Protein AF-X0TNV7-F1 (afdb_monomer)

Mean predicted aligned error: 8.99 Å

Solvent-accessible surface area (backbone atoms only — not comparable to full-atom values): 4409 Å² total; per-residue (Å²): 135,57,71,63,57,57,49,51,49,50,50,52,30,57,73,72,67,36,68,56,40,61,68,44,49,68,56,52,52,52,48,27,64,71,69,67,49,50,74,65,56,48,51,49,56,47,50,51,53,34,53,53,52,50,51,54,49,52,50,51,49,49,56,64,69,59,60,67,81,73,80,75,82,81,128

pLDDT: mean 81.54, std 11.2, range [45.88, 91.88]

Organism: NCBI:txid412755

Struct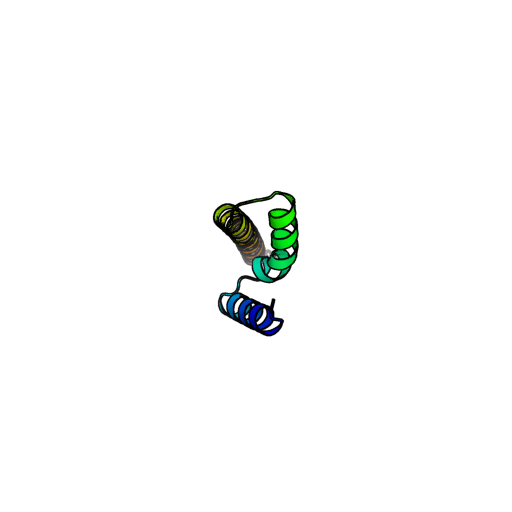ure (mmCIF, N/CA/C/O backbone):
data_AF-X0TNV7-F1
#
_entry.id   AF-X0TNV7-F1
#
loop_
_atom_site.group_PDB
_atom_site.id
_atom_site.type_symbol
_atom_site.label_atom_id
_atom_site.label_alt_id
_atom_site.label_comp_id
_atom_site.label_asym_id
_atom_site.label_entity_id
_atom_site.label_seq_id
_atom_site.pdbx_PDB_ins_code
_atom_site.Cartn_x
_atom_site.Cartn_y
_atom_site.Cartn_z
_atom_site.occupancy
_atom_site.B_iso_or_equiv
_atom_site.auth_seq_id
_atom_site.auth_comp_id
_atom_site.auth_asym_id
_atom_site.auth_atom_id
_atom_site.pdbx_PDB_model_num
ATOM 1 N N . MET A 1 1 ? -17.182 -3.080 12.788 1.00 50.56 1 MET A N 1
ATOM 2 C CA . MET A 1 1 ? -16.705 -1.867 12.092 1.00 50.56 1 MET A CA 1
ATOM 3 C C . MET A 1 1 ? -16.796 -2.132 10.606 1.00 50.56 1 MET A C 1
ATOM 5 O O . MET A 1 1 ? -16.551 -3.253 10.185 1.00 50.56 1 MET A O 1
ATOM 9 N N . SER A 1 2 ? -17.343 -1.178 9.876 1.00 55.28 2 SER A N 1
ATOM 10 C CA . SER A 1 2 ? -18.311 -1.395 8.803 1.00 55.28 2 SER A CA 1
ATOM 11 C C . SER A 1 2 ? -17.640 -1.914 7.533 1.00 55.28 2 SER A C 1
ATOM 13 O O . SER A 1 2 ? -16.693 -1.306 7.040 1.00 55.28 2 SER A O 1
ATOM 15 N N . ASP A 1 3 ? -18.156 -2.990 6.938 1.00 68.25 3 ASP A N 1
ATOM 16 C CA . ASP A 1 3 ? -17.660 -3.508 5.650 1.00 68.25 3 ASP A CA 1
ATOM 17 C C . ASP A 1 3 ? -17.628 -2.425 4.552 1.00 68.25 3 ASP A C 1
ATOM 19 O O . ASP A 1 3 ? -16.768 -2.436 3.670 1.00 68.25 3 ASP A O 1
ATOM 23 N N . ASN A 1 4 ? -18.517 -1.430 4.662 1.00 79.75 4 ASN A N 1
ATOM 24 C CA . ASN A 1 4 ? -18.549 -0.233 3.823 1.00 79.75 4 ASN A CA 1
ATOM 25 C C . ASN A 1 4 ? -17.301 0.660 3.971 1.00 79.75 4 ASN A C 1
ATOM 27 O O . ASN A 1 4 ? -16.767 1.127 2.968 1.00 79.75 4 ASN A O 1
ATOM 31 N N . GLU A 1 5 ? -16.798 0.868 5.190 1.00 81.81 5 GLU A N 1
ATOM 32 C CA . GLU A 1 5 ? -15.594 1.675 5.453 1.00 81.81 5 GLU A CA 1
ATOM 33 C C . GLU A 1 5 ? -14.356 0.993 4.859 1.00 81.81 5 GLU A C 1
ATOM 35 O O . GLU A 1 5 ? -13.535 1.634 4.202 1.00 81.81 5 GLU A O 1
ATOM 40 N N . ASN A 1 6 ? -14.274 -0.334 4.990 1.00 81.44 6 ASN A N 1
ATOM 41 C CA . ASN A 1 6 ? -13.228 -1.148 4.370 1.00 81.44 6 ASN A CA 1
ATOM 42 C C . ASN A 1 6 ? -13.278 -1.103 2.836 1.00 81.44 6 ASN A C 1
ATOM 44 O O . ASN A 1 6 ? -12.239 -1.044 2.171 1.00 81.44 6 ASN A O 1
ATOM 48 N N . LEU A 1 7 ? -14.478 -1.132 2.254 1.00 85.06 7 LEU A N 1
ATOM 49 C CA . LEU A 1 7 ? -14.662 -1.024 0.809 1.00 85.06 7 LEU A CA 1
ATOM 50 C C . LEU A 1 7 ? -14.237 0.358 0.295 1.00 85.06 7 LEU A C 1
ATOM 52 O O . LEU A 1 7 ? -13.506 0.453 -0.697 1.00 85.06 7 LEU A O 1
ATOM 56 N N . LEU A 1 8 ? -14.650 1.419 0.992 1.00 88.69 8 LEU A N 1
ATOM 57 C CA . LEU A 1 8 ? -14.304 2.795 0.656 1.00 88.69 8 LEU A CA 1
ATOM 58 C C . LEU A 1 8 ? -12.793 3.015 0.760 1.00 88.69 8 LEU A C 1
ATOM 60 O O . LEU A 1 8 ? -12.190 3.573 -0.157 1.00 88.69 8 LEU A O 1
ATOM 64 N N . LEU A 1 9 ? -12.156 2.501 1.813 1.00 85.50 9 LEU A N 1
ATOM 65 C CA . LEU A 1 9 ? -10.706 2.541 1.973 1.00 85.50 9 LEU A CA 1
ATOM 66 C C . LEU A 1 9 ? -9.995 1.832 0.812 1.00 85.50 9 LEU A C 1
ATOM 68 O O . LEU A 1 9 ? -9.120 2.411 0.171 1.00 85.50 9 LEU A O 1
ATOM 72 N N . LYS A 1 10 ? -10.415 0.611 0.460 1.00 85.25 10 LYS A N 1
ATOM 73 C CA . LYS A 1 10 ? -9.849 -0.135 -0.679 1.00 85.25 10 LYS A CA 1
ATOM 74 C C . LYS A 1 10 ? -10.018 0.600 -2.011 1.00 85.25 10 LYS A C 1
ATOM 76 O O . LYS A 1 10 ? -9.136 0.494 -2.867 1.00 85.25 10 LYS A O 1
ATOM 81 N N . SER A 1 11 ? -11.126 1.317 -2.200 1.00 88.19 11 SER A N 1
ATOM 82 C CA . SER A 1 11 ? -11.368 2.140 -3.391 1.00 88.19 11 SER A CA 1
ATOM 83 C C . SER A 1 11 ? -10.430 3.351 -3.441 1.00 88.19 11 SER A C 1
ATOM 85 O O . SER A 1 11 ? -9.746 3.556 -4.444 1.00 88.19 11 SER A O 1
ATOM 87 N N . ASN A 1 12 ? -10.296 4.080 -2.328 1.00 87.44 12 ASN A N 1
ATOM 88 C CA . ASN A 1 12 ? -9.370 5.211 -2.204 1.00 87.44 12 ASN A CA 1
ATOM 89 C C . ASN A 1 12 ? -7.913 4.785 -2.440 1.00 87.44 12 ASN A C 1
ATOM 91 O O . ASN A 1 12 ? -7.209 5.396 -3.242 1.00 87.44 12 ASN A O 1
ATOM 95 N N . LEU A 1 13 ? -7.469 3.681 -1.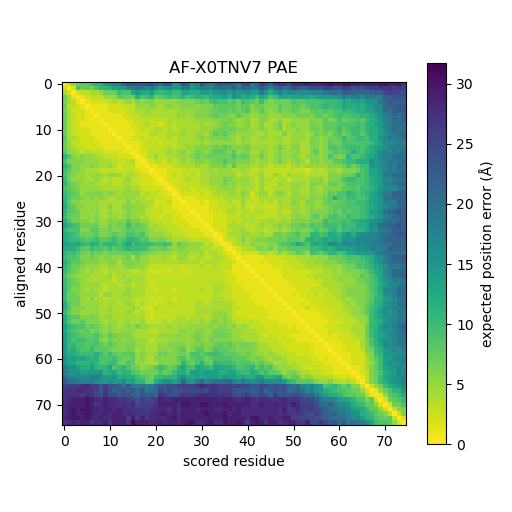828 1.00 87.31 13 LEU A N 1
ATOM 96 C CA . LEU A 1 13 ? -6.115 3.144 -2.025 1.00 87.31 13 LEU A CA 1
ATOM 97 C C . LEU A 1 13 ? -5.868 2.709 -3.477 1.00 87.31 13 LEU A C 1
ATOM 99 O O . LEU A 1 13 ? -4.765 2.871 -4.004 1.00 87.31 13 LEU A O 1
ATOM 103 N N . LYS A 1 14 ? -6.901 2.202 -4.164 1.00 86.62 14 LYS A N 1
ATOM 104 C CA . LYS A 1 14 ? -6.830 1.903 -5.601 1.00 86.6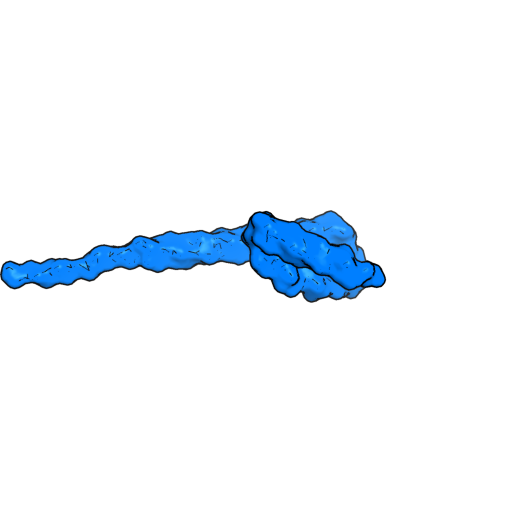2 14 LYS A CA 1
ATOM 105 C C . LYS A 1 14 ? -6.671 3.183 -6.428 1.00 86.62 14 LYS A C 1
ATOM 107 O O . LYS A 1 14 ? -5.838 3.200 -7.332 1.00 86.62 14 LYS A O 1
ATOM 112 N N . GLN A 1 15 ? -7.426 4.237 -6.118 1.00 87.19 15 GLN A N 1
ATOM 113 C CA . GLN A 1 15 ? -7.354 5.528 -6.810 1.00 87.19 15 GLN A CA 1
ATOM 114 C C . GLN A 1 15 ? -5.999 6.222 -6.607 1.00 87.19 15 GLN A C 1
ATOM 116 O O . GLN A 1 15 ? -5.427 6.741 -7.563 1.00 87.19 15 GLN A O 1
ATOM 121 N N . LEU A 1 16 ? -5.440 6.152 -5.397 1.00 86.25 16 LEU A N 1
ATOM 122 C CA . LEU A 1 16 ? -4.107 6.672 -5.070 1.00 86.25 16 LEU A CA 1
ATOM 123 C C . LEU A 1 16 ? -2.958 5.803 -5.610 1.00 86.25 16 LEU A C 1
ATOM 125 O O . LEU A 1 16 ? -1.797 6.197 -5.521 1.00 86.25 16 LEU A O 1
ATOM 129 N N . ARG A 1 17 ? -3.271 4.643 -6.206 1.00 83.19 17 ARG A N 1
ATOM 130 C CA . ARG A 1 17 ? -2.303 3.663 -6.725 1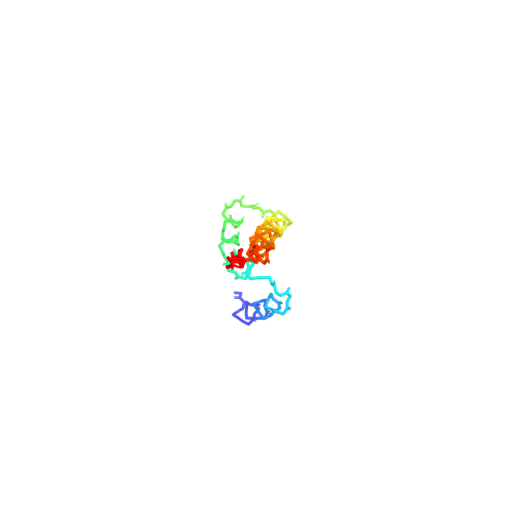.00 83.19 17 ARG A CA 1
ATOM 131 C C . ARG A 1 17 ? -1.327 3.180 -5.645 1.00 83.19 17 ARG A C 1
ATOM 133 O O . ARG A 1 17 ? -0.127 3.112 -5.901 1.00 83.19 17 ARG A O 1
ATOM 140 N N . LEU A 1 18 ? -1.862 2.813 -4.478 1.00 86.12 18 LEU A N 1
ATOM 141 C CA . LEU A 1 18 ? -1.120 2.282 -3.325 1.00 86.12 18 LEU A CA 1
ATOM 142 C C . LEU A 1 18 ? -1.435 0.783 -3.137 1.00 86.12 18 LEU A C 1
ATOM 144 O O . LEU A 1 18 ? -2.261 0.410 -2.294 1.00 86.12 18 LEU A O 1
ATOM 148 N N . PRO A 1 19 ? -0.892 -0.103 -3.996 1.00 85.25 19 PRO A N 1
ATOM 149 C CA . PRO A 1 19 ? -1.234 -1.521 -3.990 1.00 85.25 19 PRO A CA 1
ATOM 150 C C . PRO A 1 19 ? -0.713 -2.257 -2.752 1.00 85.25 19 PRO A C 1
ATOM 152 O O . PRO A 1 19 ? -1.380 -3.189 -2.304 1.00 85.25 19 PRO A O 1
ATOM 155 N N . THR A 1 20 ? 0.432 -1.854 -2.194 1.00 87.44 20 THR A N 1
ATOM 156 C CA . THR A 1 20 ? 1.024 -2.523 -1.030 1.00 87.44 20 THR A CA 1
ATOM 157 C C . THR A 1 20 ? 0.225 -2.195 0.222 1.00 87.44 20 THR A C 1
ATOM 159 O O . THR A 1 20 ? -0.181 -3.112 0.933 1.00 87.44 20 THR A O 1
ATOM 162 N N . MET A 1 21 ? -0.118 -0.918 0.431 1.00 86.88 21 MET A N 1
ATOM 163 C CA . MET A 1 21 ? -1.017 -0.506 1.514 1.00 86.88 21 MET A CA 1
ATOM 164 C C . MET A 1 21 ? -2.340 -1.269 1.475 1.00 86.88 21 MET A C 1
ATOM 166 O O . MET A 1 21 ? -2.832 -1.706 2.506 1.00 86.88 21 MET A O 1
ATOM 170 N N . LYS A 1 22 ? -2.925 -1.463 0.286 1.00 86.31 22 LYS A N 1
ATOM 171 C CA . LYS A 1 22 ? -4.214 -2.154 0.142 1.00 86.31 22 LYS A CA 1
ATOM 172 C C . LYS A 1 22 ? -4.173 -3.609 0.624 1.00 86.31 22 LYS A C 1
ATOM 174 O O . LYS A 1 22 ? -5.184 -4.103 1.122 1.00 86.31 22 LYS A O 1
ATOM 179 N N . VAL A 1 23 ? -3.053 -4.299 0.415 1.00 86.25 23 VAL A N 1
ATOM 180 C CA . VAL A 1 23 ? -2.886 -5.708 0.805 1.00 86.25 23 VAL A CA 1
ATOM 181 C C . VAL A 1 23 ? -2.475 -5.824 2.269 1.00 86.25 23 VAL A C 1
ATOM 183 O O . VAL A 1 23 ? -2.978 -6.701 2.964 1.00 86.25 23 VAL A O 1
ATOM 186 N N . GLU A 1 24 ? -1.602 -4.934 2.740 1.00 86.06 24 GLU A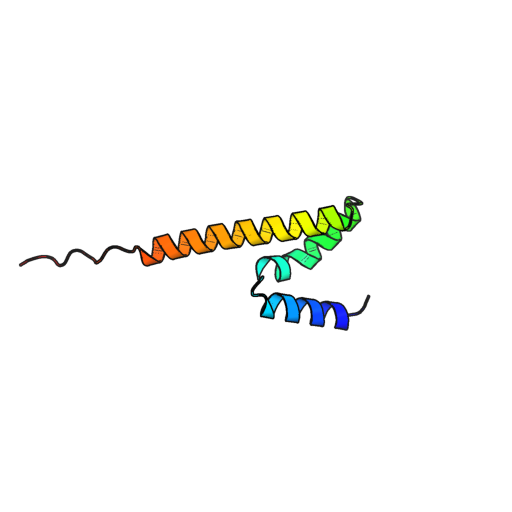 N 1
ATOM 187 C CA . GLU A 1 24 ? -1.017 -5.044 4.078 1.00 86.06 24 GLU A CA 1
ATOM 188 C C . GLU A 1 24 ? -1.769 -4.286 5.170 1.00 86.06 24 GLU A C 1
ATOM 190 O O . GLU A 1 24 ? -1.566 -4.579 6.342 1.00 86.06 24 GLU A O 1
ATOM 195 N N . TYR A 1 25 ? -2.709 -3.403 4.818 1.00 85.00 25 TYR A N 1
ATOM 196 C CA . TYR A 1 25 ? -3.560 -2.679 5.769 1.00 85.00 25 TYR A CA 1
ATOM 197 C C . TYR A 1 25 ? -4.177 -3.590 6.844 1.00 85.00 25 TYR A C 1
ATOM 199 O O . TYR A 1 25 ? -4.075 -3.278 8.029 1.00 85.00 25 TYR A O 1
ATOM 207 N N . ASP A 1 26 ? -4.786 -4.712 6.440 1.00 85.06 26 ASP A N 1
ATOM 208 C CA . ASP A 1 26 ? -5.504 -5.615 7.355 1.00 85.06 26 ASP A CA 1
ATOM 209 C C . ASP A 1 26 ? -4.550 -6.385 8.278 1.00 85.06 26 ASP A C 1
ATOM 211 O O . ASP A 1 26 ? -4.850 -6.589 9.454 1.00 85.06 26 ASP A O 1
ATOM 215 N N . LYS A 1 27 ? -3.378 -6.786 7.769 1.00 86.56 27 LYS A N 1
ATOM 216 C CA . LYS A 1 27 ? -2.376 -7.490 8.579 1.00 86.56 27 LYS A CA 1
ATOM 217 C C . LYS A 1 27 ? -1.713 -6.549 9.569 1.00 86.56 27 LYS A C 1
ATOM 219 O O . LYS A 1 27 ? -1.717 -6.837 10.762 1.00 86.56 27 LYS A O 1
ATOM 224 N N . LEU A 1 28 ? -1.248 -5.391 9.098 1.00 85.56 28 LEU A N 1
ATOM 225 C CA . LEU A 1 28 ? -0.651 -4.382 9.966 1.00 85.56 28 LEU A CA 1
ATOM 226 C C . LEU A 1 28 ? -1.651 -3.886 11.019 1.00 85.56 28 LEU A C 1
ATOM 228 O O . LEU A 1 28 ? -1.239 -3.534 12.115 1.00 85.56 28 LEU A O 1
ATOM 232 N N . ALA A 1 29 ? -2.954 -3.838 10.712 1.00 85.06 29 ALA A N 1
ATOM 233 C CA . ALA A 1 29 ? -3.961 -3.389 11.676 1.00 85.06 29 ALA A CA 1
ATOM 234 C C . ALA A 1 29 ? -4.116 -4.400 12.820 1.00 85.06 29 ALA A C 1
ATOM 236 O O . ALA A 1 29 ? -4.237 -4.012 13.982 1.00 85.06 29 ALA A O 1
ATOM 237 N N . LYS A 1 30 ? -4.055 -5.698 12.498 1.00 85.75 30 LYS A N 1
ATOM 238 C CA . LYS A 1 30 ? -4.035 -6.777 13.493 1.00 85.75 30 LYS A CA 1
ATOM 239 C C . LYS A 1 30 ? -2.754 -6.739 14.323 1.00 85.75 30 LYS A C 1
ATOM 241 O O . LYS A 1 30 ? -2.840 -6.782 15.543 1.00 85.75 30 LYS A O 1
ATOM 246 N N . GLU A 1 31 ? -1.596 -6.594 13.683 1.00 85.69 31 GLU A N 1
ATOM 247 C CA . GLU A 1 31 ? -0.300 -6.493 14.370 1.00 85.69 31 GLU A CA 1
ATOM 248 C C . GLU A 1 31 ? -0.229 -5.268 15.289 1.00 85.69 31 GLU A C 1
ATOM 250 O O . GLU A 1 31 ? 0.108 -5.409 16.459 1.00 85.69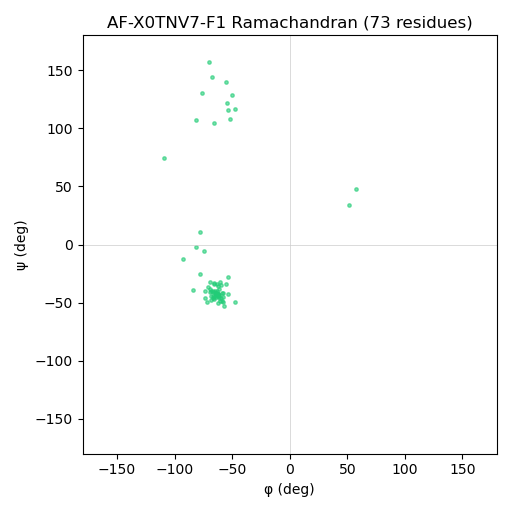 31 GLU A O 1
ATOM 255 N N . ALA A 1 32 ? -0.649 -4.091 14.818 1.00 85.62 32 ALA A N 1
ATOM 256 C CA . ALA A 1 32 ? -0.695 -2.872 15.625 1.00 85.62 32 ALA A CA 1
ATOM 257 C C . ALA A 1 32 ? -1.644 -3.004 16.823 1.00 85.62 32 ALA A C 1
ATOM 259 O O . ALA A 1 32 ? -1.326 -2.541 17.919 1.00 85.62 32 ALA A O 1
ATOM 260 N N . SER A 1 33 ? -2.784 -3.683 16.643 1.00 84.50 33 SER A N 1
ATOM 261 C CA . SER A 1 33 ? -3.687 -4.000 17.751 1.00 84.50 33 SER A CA 1
ATOM 262 C C . SER A 1 33 ? -3.061 -4.973 18.755 1.00 84.50 33 SER A C 1
ATOM 264 O O . SER A 1 33 ? -3.359 -4.872 19.942 1.00 84.50 33 SER A O 1
ATOM 266 N N . CYS A 1 34 ? -2.222 -5.912 18.309 1.00 85.62 34 CYS A N 1
ATOM 267 C CA . CYS A 1 34 ? -1.502 -6.834 19.189 1.00 85.62 34 CYS A CA 1
ATOM 268 C C . CYS A 1 34 ? -0.351 -6.143 19.938 1.00 85.62 34 CYS A C 1
ATOM 270 O O . CYS A 1 34 ? -0.161 -6.389 21.127 1.00 85.62 34 CYS A O 1
ATOM 272 N N . GLU A 1 35 ? 0.389 -5.258 19.272 1.00 85.75 35 GLU A N 1
ATOM 273 C CA . GLU A 1 35 ? 1.528 -4.528 19.845 1.00 85.75 35 GLU A CA 1
ATOM 274 C C . GLU A 1 35 ? 1.119 -3.294 20.669 1.00 85.75 35 GLU A C 1
ATOM 276 O O . GLU A 1 35 ? 1.982 -2.644 21.253 1.00 85.75 35 GLU A O 1
ATOM 281 N N . ASN A 1 36 ? -0.181 -2.970 20.756 1.00 83.19 36 ASN A N 1
ATOM 282 C CA . ASN A 1 36 ? -0.683 -1.703 21.315 1.00 83.19 36 ASN A CA 1
ATOM 283 C C . ASN A 1 36 ? -0.005 -0.475 20.677 1.00 83.19 36 ASN A C 1
ATOM 285 O O . ASN A 1 36 ? 0.235 0.540 21.336 1.00 83.19 36 ASN A O 1
ATOM 289 N N . ALA A 1 37 ? 0.318 -0.572 19.388 1.00 82.56 37 ALA A N 1
ATOM 290 C CA . ALA A 1 37 ? 0.939 0.513 18.652 1.00 82.56 37 ALA A CA 1
ATOM 291 C C . ALA A 1 37 ? -0.043 1.681 18.502 1.00 82.56 37 ALA A C 1
ATOM 293 O O . ALA A 1 37 ? -1.252 1.497 18.321 1.00 82.56 37 ALA A O 1
ATOM 294 N N . THR A 1 38 ? 0.474 2.906 18.555 1.00 88.81 38 THR A N 1
ATOM 295 C CA . THR A 1 38 ? -0.354 4.094 18.340 1.00 88.81 38 THR A CA 1
ATOM 296 C C . THR A 1 38 ? -0.790 4.191 16.878 1.00 88.81 38 THR A C 1
ATOM 298 O O . THR A 1 38 ? -0.134 3.679 15.967 1.00 88.81 38 THR A O 1
ATOM 301 N N . TYR A 1 39 ? -1.888 4.909 16.624 1.00 85.56 39 TYR A N 1
ATOM 302 C CA . TYR A 1 39 ? -2.369 5.156 15.260 1.00 85.56 39 TYR A CA 1
ATOM 303 C C . TYR A 1 39 ? -1.300 5.802 14.361 1.00 85.56 39 TYR A C 1
ATOM 305 O O . TYR A 1 39 ? -1.231 5.507 13.169 1.00 85.56 39 TYR A O 1
ATOM 313 N N . GLU A 1 40 ? -0.441 6.648 14.934 1.00 88.06 40 GLU A N 1
ATOM 314 C CA . GLU A 1 40 ? 0.666 7.294 14.222 1.00 88.06 40 GLU A CA 1
ATOM 315 C C . GLU A 1 40 ? 1.748 6.289 13.816 1.00 88.06 40 GLU A C 1
ATOM 317 O O . GLU A 1 40 ? 2.202 6.304 12.673 1.00 88.06 40 GLU A O 1
ATOM 322 N N . GLN A 1 41 ? 2.121 5.376 14.720 1.00 87.12 41 GLN A N 1
ATOM 323 C CA . GLN A 1 41 ? 3.094 4.316 14.439 1.00 87.12 41 GLN A CA 1
ATOM 324 C C . GLN A 1 41 ? 2.581 3.365 13.358 1.00 87.12 41 GLN A C 1
ATOM 326 O O . GLN A 1 41 ? 3.318 3.010 12.438 1.00 87.12 41 GLN A O 1
ATOM 331 N N . TYR A 1 42 ? 1.299 3.006 13.432 1.00 88.00 42 TYR A N 1
ATOM 332 C CA . TYR A 1 42 ? 0.632 2.208 12.411 1.00 88.00 42 TYR A CA 1
ATOM 333 C C . TYR A 1 42 ? 0.688 2.880 11.030 1.00 88.00 42 TYR A C 1
ATOM 335 O O . TYR A 1 42 ? 1.096 2.257 10.045 1.00 88.00 42 TYR A O 1
ATOM 343 N N . LEU A 1 43 ? 0.325 4.165 10.955 1.00 89.12 43 LEU A N 1
ATOM 344 C CA . LEU A 1 43 ? 0.329 4.918 9.702 1.00 89.12 43 LEU A CA 1
ATOM 345 C C . LEU A 1 43 ? 1.746 5.062 9.133 1.00 89.12 43 LEU A C 1
ATOM 347 O O . LEU A 1 43 ? 1.949 4.861 7.933 1.00 89.12 43 LEU A O 1
ATOM 351 N N . LEU A 1 44 ? 2.728 5.358 9.988 1.00 90.44 44 LEU A N 1
ATOM 352 C CA . LEU A 1 44 ? 4.134 5.436 9.603 1.00 90.44 44 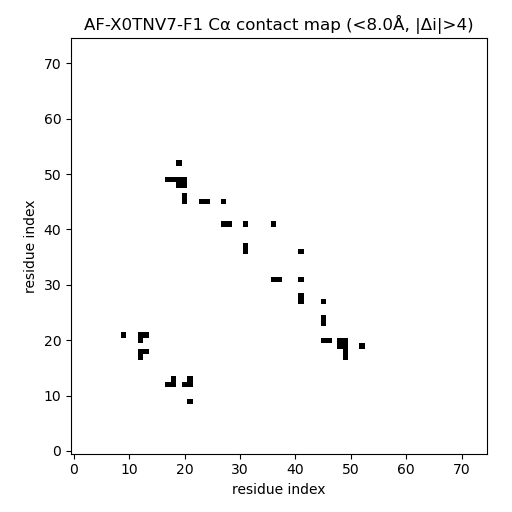LEU A CA 1
ATOM 353 C C . LEU A 1 44 ? 4.594 4.114 8.981 1.00 90.44 44 LEU A C 1
ATOM 355 O O . LEU A 1 44 ? 5.032 4.101 7.833 1.00 90.44 44 LEU A O 1
ATOM 359 N N . ARG A 1 45 ? 4.385 2.991 9.672 1.00 88.88 45 ARG A N 1
ATOM 360 C CA . ARG A 1 45 ? 4.797 1.661 9.202 1.00 88.88 45 ARG A CA 1
ATOM 361 C C . ARG A 1 45 ? 4.167 1.300 7.853 1.00 88.88 45 ARG A C 1
ATOM 363 O O . ARG A 1 45 ? 4.841 0.782 6.962 1.00 88.88 45 ARG A O 1
ATOM 370 N N . LEU A 1 46 ? 2.882 1.611 7.681 1.00 90.00 46 LEU A N 1
ATOM 371 C CA . LEU A 1 46 ? 2.155 1.368 6.436 1.00 90.00 46 LEU A CA 1
ATOM 372 C C . LEU A 1 46 ? 2.720 2.213 5.275 1.00 90.00 46 LEU A C 1
ATOM 374 O O . LEU A 1 46 ? 2.869 1.714 4.157 1.00 90.00 46 LEU A O 1
ATOM 378 N N . THR A 1 47 ? 3.052 3.485 5.530 1.00 89.56 47 THR A N 1
ATOM 379 C CA . THR A 1 47 ? 3.644 4.381 4.517 1.00 89.56 47 THR A CA 1
ATOM 380 C C . THR A 1 47 ? 5.068 3.998 4.135 1.00 89.56 47 THR A C 1
ATOM 382 O O . THR A 1 47 ? 5.388 3.992 2.944 1.00 89.56 47 THR A O 1
ATOM 385 N N . GLU A 1 48 ? 5.900 3.604 5.097 1.00 91.88 48 GLU A N 1
ATOM 386 C CA . GLU A 1 48 ? 7.265 3.131 4.846 1.00 91.88 48 GLU A CA 1
ATOM 387 C C . GLU A 1 48 ? 7.274 1.922 3.906 1.00 91.88 48 GLU A C 1
ATOM 389 O O . GLU A 1 48 ? 8.025 1.888 2.926 1.00 91.88 48 GLU A O 1
ATOM 394 N N . LEU A 1 49 ? 6.386 0.955 4.155 1.00 90.12 49 LEU A N 1
ATOM 395 C CA . LEU A 1 49 ? 6.279 -0.263 3.357 1.00 90.12 49 LEU A CA 1
ATOM 396 C C . LEU A 1 49 ? 5.897 0.025 1.894 1.00 90.12 49 LEU A C 1
ATOM 398 O O . LEU A 1 49 ? 6.455 -0.556 0.954 1.00 90.12 49 LEU A O 1
ATOM 402 N N . GLU A 1 50 ? 4.954 0.943 1.687 1.00 90.81 50 GLU A N 1
ATOM 403 C CA . GLU A 1 50 ? 4.508 1.365 0.359 1.00 90.81 50 GLU A CA 1
ATOM 404 C C . GLU A 1 50 ? 5.616 2.108 -0.398 1.00 90.81 50 GLU A C 1
ATOM 406 O O . GLU A 1 50 ? 5.905 1.779 -1.552 1.00 90.81 50 GLU A O 1
ATOM 411 N N . VAL A 1 51 ? 6.296 3.057 0.255 1.00 89.81 51 VAL A N 1
ATOM 412 C CA . VAL A 1 51 ? 7.407 3.813 -0.348 1.00 89.81 51 VAL A CA 1
ATOM 413 C C . VAL A 1 51 ? 8.563 2.885 -0.721 1.00 89.81 51 VAL A C 1
ATOM 415 O O . VAL A 1 51 ? 9.087 2.979 -1.838 1.00 89.81 51 VAL A O 1
ATOM 418 N N . ALA A 1 52 ? 8.930 1.950 0.158 1.00 89.69 52 ALA A N 1
ATOM 419 C CA . ALA A 1 52 ? 9.979 0.970 -0.107 1.00 89.69 52 ALA A CA 1
ATOM 420 C C . ALA A 1 52 ? 9.634 0.093 -1.321 1.00 89.69 52 ALA A C 1
ATOM 422 O O . ALA A 1 52 ? 10.432 -0.035 -2.257 1.00 89.69 52 ALA A O 1
ATOM 423 N N . THR A 1 53 ? 8.412 -0.446 -1.363 1.00 88.31 53 THR A N 1
ATOM 424 C CA . THR A 1 53 ? 7.953 -1.300 -2.469 1.00 88.31 53 THR A CA 1
ATOM 425 C C . THR A 1 53 ? 7.901 -0.533 -3.789 1.00 88.31 53 THR A C 1
ATOM 427 O O . THR A 1 53 ? 8.355 -1.027 -4.826 1.00 88.31 53 THR A O 1
ATOM 430 N N . ARG A 1 54 ? 7.391 0.703 -3.770 1.00 88.12 54 ARG A N 1
ATOM 431 C CA . ARG A 1 54 ? 7.330 1.569 -4.951 1.00 88.12 54 ARG A CA 1
ATOM 432 C C . ARG A 1 54 ? 8.719 1.890 -5.486 1.00 88.12 54 ARG A C 1
ATOM 434 O O . ARG A 1 54 ? 8.927 1.820 -6.696 1.00 88.12 54 ARG A O 1
ATOM 441 N N . THR A 1 55 ? 9.666 2.199 -4.606 1.00 87.00 55 THR A N 1
ATOM 442 C CA . THR A 1 55 ? 11.053 2.503 -4.984 1.00 87.00 55 THR A CA 1
ATOM 443 C C . THR A 1 55 ? 11.728 1.284 -5.611 1.00 87.00 55 THR A C 1
ATOM 445 O O . THR A 1 55 ? 12.317 1.392 -6.689 1.00 87.00 55 THR A O 1
ATOM 448 N N . ALA A 1 56 ? 11.557 0.101 -5.015 1.00 87.88 56 ALA A N 1
ATOM 449 C CA . ALA A 1 56 ? 12.072 -1.153 -5.559 1.00 87.88 56 ALA A CA 1
ATOM 450 C C . ALA A 1 56 ? 11.465 -1.490 -6.933 1.00 87.88 56 ALA A C 1
ATOM 452 O O . ALA A 1 56 ? 12.182 -1.890 -7.852 1.00 87.88 56 ALA A O 1
ATOM 453 N N . ASN A 1 57 ? 10.155 -1.294 -7.109 1.00 87.31 57 ASN A N 1
ATOM 454 C CA . ASN A 1 57 ? 9.479 -1.528 -8.387 1.00 87.31 57 ASN A CA 1
ATOM 455 C C . ASN A 1 57 ? 9.897 -0.516 -9.459 1.00 87.31 57 ASN A C 1
ATOM 457 O O . ASN A 1 57 ? 10.119 -0.902 -10.606 1.00 87.31 57 ASN A O 1
ATOM 461 N N . ALA A 1 58 ? 10.050 0.761 -9.101 1.00 86.62 58 ALA A N 1
ATOM 462 C CA . ALA A 1 58 ? 10.545 1.785 -10.015 1.00 86.62 58 ALA A CA 1
ATOM 463 C C . ALA A 1 58 ? 11.974 1.469 -10.480 1.00 86.62 58 ALA A C 1
ATOM 465 O O . ALA A 1 58 ? 12.262 1.563 -11.672 1.00 86.62 58 ALA A O 1
ATOM 466 N N . LEU A 1 59 ? 12.843 1.028 -9.565 1.00 86.94 59 LEU A N 1
ATOM 467 C CA . LEU A 1 59 ? 14.199 0.591 -9.887 1.00 86.94 59 LEU A CA 1
ATOM 468 C C . LEU A 1 59 ? 14.193 -0.627 -10.822 1.00 86.94 59 LEU A C 1
ATOM 470 O O . LEU A 1 59 ? 14.823 -0.585 -11.875 1.00 86.94 59 LEU A O 1
ATOM 474 N N . LYS A 1 60 ? 13.433 -1.681 -10.494 1.00 86.19 60 LYS A N 1
ATOM 475 C CA . LYS A 1 60 ? 13.296 -2.874 -11.349 1.00 86.19 60 LYS A CA 1
ATOM 476 C C . LYS A 1 60 ? 12.771 -2.527 -12.741 1.00 86.19 60 LYS A C 1
ATOM 478 O O . LYS A 1 60 ? 13.276 -3.054 -13.728 1.00 86.19 60 LYS A O 1
ATOM 483 N N . ASN A 1 61 ? 11.786 -1.635 -12.835 1.00 85.62 61 ASN A N 1
ATOM 484 C CA . ASN A 1 61 ? 11.246 -1.191 -14.118 1.00 85.62 61 ASN A CA 1
ATOM 485 C C . ASN A 1 61 ? 12.270 -0.383 -14.918 1.00 85.62 61 ASN A C 1
ATOM 487 O O . ASN A 1 61 ? 12.387 -0.611 -16.116 1.00 85.62 61 ASN A O 1
ATOM 491 N N . ARG A 1 62 ? 13.051 0.494 -14.275 1.00 84.56 62 ARG A N 1
ATOM 492 C CA . ARG A 1 62 ? 14.155 1.209 -14.937 1.00 84.56 62 ARG A CA 1
ATOM 493 C C . ARG A 1 62 ? 15.218 0.248 -15.465 1.00 84.56 62 ARG A C 1
ATOM 495 O O . ARG A 1 62 ? 15.626 0.392 -16.607 1.00 84.56 62 ARG A O 1
ATOM 502 N N . ILE A 1 63 ? 15.607 -0.761 -14.683 1.00 82.31 63 ILE A N 1
ATOM 503 C CA . ILE A 1 63 ? 16.562 -1.794 -15.117 1.00 82.31 63 ILE A CA 1
ATOM 504 C C . ILE A 1 63 ? 16.013 -2.572 -16.323 1.00 82.31 63 ILE A C 1
ATOM 506 O O . ILE A 1 63 ? 16.728 -2.770 -17.298 1.00 82.31 63 ILE A O 1
ATOM 510 N N . LYS A 1 64 ? 14.731 -2.964 -16.294 1.00 79.69 64 LYS A N 1
ATOM 511 C CA . LYS A 1 64 ? 14.068 -3.634 -17.428 1.00 79.69 64 LYS A CA 1
ATOM 512 C C . LYS A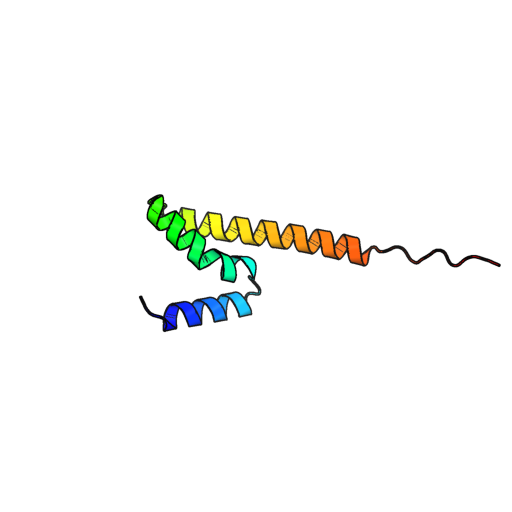 1 64 ? 13.920 -2.743 -18.663 1.00 79.69 64 LYS A C 1
ATOM 514 O O . LYS A 1 64 ? 13.927 -3.248 -19.771 1.00 79.69 64 LYS A O 1
ATOM 519 N N . GLN A 1 65 ? 13.734 -1.438 -18.496 1.00 79.19 65 GLN A N 1
ATOM 520 C CA . GLN A 1 65 ? 13.652 -0.500 -19.622 1.00 79.19 65 GLN A CA 1
ATOM 521 C C . GLN A 1 65 ? 15.027 -0.163 -20.197 1.00 79.19 65 GLN A C 1
ATOM 523 O O . GLN A 1 65 ? 15.132 0.162 -21.372 1.00 79.19 65 GLN A O 1
ATOM 528 N N . ALA A 1 66 ? 16.077 -0.277 -19.385 1.00 78.50 66 ALA A N 1
ATOM 529 C CA . ALA A 1 66 ? 17.459 -0.135 -19.810 1.00 78.50 66 ALA A CA 1
ATOM 530 C C . ALA A 1 66 ? 17.997 -1.383 -20.533 1.00 78.50 66 ALA A C 1
ATOM 532 O O . ALA A 1 66 ? 19.206 -1.458 -20.742 1.00 78.50 66 ALA A O 1
ATOM 533 N N . THR A 1 67 ? 17.149 -2.361 -20.904 1.00 62.38 67 THR A N 1
ATOM 534 C CA . THR A 1 67 ? 17.559 -3.467 -21.780 1.00 62.38 67 THR A CA 1
ATOM 535 C C . THR A 1 67 ? 18.212 -2.871 -23.021 1.00 62.38 67 THR A C 1
ATOM 537 O O . THR A 1 67 ? 17.559 -2.227 -23.841 1.00 62.38 67 THR A O 1
ATOM 540 N N . PHE A 1 68 ? 19.533 -3.038 -23.086 1.00 61.94 68 PHE A N 1
ATOM 541 C CA . PHE A 1 68 ? 20.378 -2.521 -24.147 1.00 61.94 68 PHE A CA 1
ATOM 542 C C . PHE A 1 68 ? 19.852 -3.021 -25.498 1.00 61.94 68 PHE A C 1
ATOM 544 O O . PHE A 1 68 ? 19.445 -4.185 -25.582 1.00 61.94 68 PHE A O 1
ATOM 551 N N . PRO A 1 69 ? 19.851 -2.185 -26.554 1.00 61.47 69 PRO A N 1
ATOM 552 C CA . PRO A 1 69 ? 19.562 -2.673 -27.892 1.00 61.47 69 PRO A CA 1
ATOM 553 C C . PRO A 1 69 ? 20.532 -3.821 -28.182 1.00 61.47 69 PRO A C 1
ATOM 555 O O . PRO A 1 69 ? 21.748 -3.652 -28.057 1.00 61.47 69 PRO A O 1
ATOM 558 N N . ALA A 1 70 ? 19.981 -5.003 -28.481 1.00 59.47 70 ALA A N 1
ATOM 559 C CA . ALA A 1 70 ? 20.765 -6.166 -28.869 1.00 59.47 70 ALA A CA 1
ATOM 560 C C . ALA A 1 70 ? 21.728 -5.727 -29.976 1.00 59.47 70 ALA A C 1
ATOM 562 O O . ALA A 1 70 ? 21.300 -5.049 -30.916 1.00 59.47 70 ALA A O 1
ATOM 563 N N . HIS A 1 71 ? 23.020 -6.028 -29.807 1.00 54.28 71 HIS A N 1
ATOM 564 C CA . HIS A 1 71 ? 24.025 -5.753 -30.824 1.00 54.28 71 HIS A CA 1
ATOM 565 C C . HIS A 1 71 ? 23.486 -6.262 -32.155 1.00 54.28 71 HIS A C 1
ATOM 567 O O . HIS A 1 71 ? 23.180 -7.440 -32.311 1.00 54.28 71 HIS A O 1
ATOM 573 N N . LYS A 1 72 ? 23.283 -5.325 -33.077 1.00 51.84 72 LYS A N 1
ATOM 574 C CA . LYS A 1 72 ? 23.050 -5.639 -34.471 1.00 51.84 72 LYS A CA 1
ATOM 575 C C . LYS A 1 72 ? 24.369 -6.244 -34.930 1.00 51.84 72 LYS A C 1
ATOM 577 O O . LYS A 1 72 ? 25.351 -5.509 -35.018 1.00 51.84 72 LYS A O 1
ATOM 582 N N . ASP A 1 73 ? 24.413 -7.563 -35.085 1.00 56.47 73 ASP A N 1
ATOM 583 C CA . ASP A 1 73 ? 25.551 -8.229 -35.705 1.00 56.47 73 ASP A CA 1
ATOM 584 C C . ASP A 1 73 ? 25.773 -7.547 -37.063 1.00 56.47 73 ASP A C 1
ATOM 586 O O . ASP A 1 73 ? 24.867 -7.477 -37.900 1.00 56.47 73 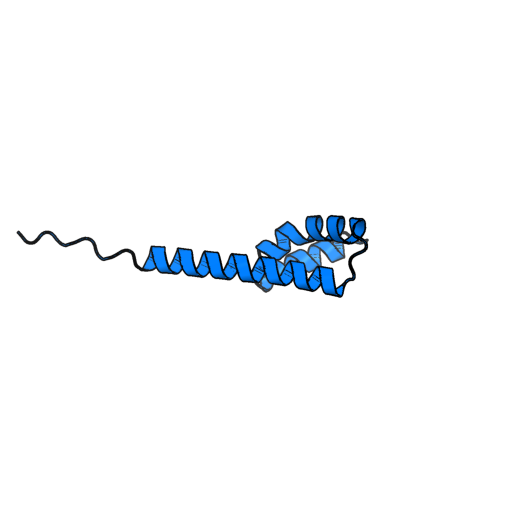ASP A O 1
ATOM 590 N N . PHE A 1 74 ? 26.927 -6.897 -37.207 1.00 57.78 74 PHE A N 1
ATOM 591 C CA . PHE A 1 74 ? 27.352 -6.306 -38.467 1.00 57.78 74 PHE A CA 1
ATOM 592 C C . PHE A 1 74 ? 27.951 -7.440 -39.300 1.00 57.78 74 PHE A C 1
ATOM 594 O O . PHE A 1 74 ? 29.026 -7.935 -38.966 1.00 57.78 74 PHE A O 1
ATOM 601 N N . GLU A 1 75 ? 27.209 -7.859 -40.327 1.00 45.88 75 GLU A N 1
ATOM 602 C CA . GLU A 1 75 ? 27.741 -8.581 -41.495 1.00 45.88 75 GLU A CA 1
ATOM 603 C C . GLU A 1 75 ? 28.729 -7.704 -42.275 1.00 45.88 75 GLU A C 1
ATOM 605 O O . GLU A 1 75 ? 28.460 -6.481 -42.406 1.00 45.88 75 GLU A O 1
#

Sequence (75 aa):
MSDNENLLLKSNLKQLRLPTMKVEYDKLAKEASCENATYEQYLLRLTELEVATRTANALKNRIKQATFPAHKDFE

InterPro domains:
  IPR002611 IstB-like ATP-binding domain [PF01695] (12-75)

Secondary structure (DSSP, 8-state):
--HHHHHHHHHHHHHTT-HHHHHHHHHHHHHHHHHT--HHHHHHHHHHHHHHHHHHHHHHHHHHHT-PPPP----

Nearest PDB structures (foldseek):
  8q4d-assembly1_O  TM=8.708E-01  e=6.758E-03  Geobacillus stearothermophilus
  8q3w-assembly1_A  TM=8.529E-01  e=1.405E-02  Geobacillus stearothermophilus

Foldseek 3Di:
DDPVVLVVVLVVCVVVVQVQLNVCVVVLVVVCVVVVNDPVRSVVVSVVRSVVVVVVVVVVVVVVVVPDDDPPPDD

Radius of gyration: 18.99 Å; Cα contacts (8 Å, |Δi|>4): 25; chains: 1; bounding box: 46×16×63 Å